Protein AF-A0A0C3SWS6-F1 (afdb_monomer_lite)

pLDDT: mean 71.61, std 13.8, range [44.34, 96.5]

Structure (mmCIF, N/CA/C/O backbone):
data_AF-A0A0C3SWS6-F1
#
_entry.id   AF-A0A0C3SWS6-F1
#
loop_
_atom_site.group_PDB
_atom_site.id
_atom_site.type_symbol
_atom_site.label_atom_id
_atom_site.label_alt_id
_atom_site.label_comp_id
_atom_site.label_asym_id
_atom_site.label_entity_id
_atom_site.label_seq_id
_atom_site.pdbx_PDB_ins_code
_atom_site.Cartn_x
_atom_site.Cartn_y
_atom_site.Cartn_z
_atom_site.occupancy
_atom_site.B_iso_or_equiv
_atom_site.auth_seq_id
_atom_site.auth_comp_id
_atom_site.auth_asym_id
_atom_site.auth_atom_id
_atom_site.pdbx_PDB_model_num
ATOM 1 N N . MET A 1 1 ? 19.790 -3.790 1.249 1.00 47.16 1 MET A N 1
ATOM 2 C CA . MET A 1 1 ? 19.510 -3.148 -0.059 1.00 47.16 1 MET A CA 1
ATOM 3 C C . MET A 1 1 ? 18.323 -3.851 -0.697 1.00 47.16 1 MET A C 1
ATOM 5 O O . MET A 1 1 ? 18.235 -5.062 -0.539 1.00 47.16 1 MET A O 1
ATOM 9 N N . ASN A 1 2 ? 17.445 -3.118 -1.391 1.00 58.53 2 ASN A N 1
ATOM 10 C CA . ASN A 1 2 ? 16.195 -3.597 -2.015 1.00 58.53 2 ASN A CA 1
ATOM 11 C C . ASN A 1 2 ? 16.441 -4.574 -3.185 1.00 58.53 2 ASN A C 1
ATOM 13 O O . ASN A 1 2 ? 16.205 -4.248 -4.344 1.00 58.53 2 ASN A O 1
ATOM 17 N N . GLY A 1 3 ? 17.009 -5.748 -2.903 1.00 70.19 3 GLY A N 1
ATOM 18 C CA . GLY A 1 3 ? 17.176 -6.843 -3.864 1.00 70.19 3 GLY A CA 1
ATOM 19 C C . GLY A 1 3 ? 18.039 -6.551 -5.100 1.00 70.19 3 GLY A C 1
ATOM 20 O O . GLY A 1 3 ? 18.010 -7.343 -6.031 1.00 70.19 3 GLY A O 1
ATOM 21 N N . GLY A 1 4 ? 18.777 -5.435 -5.148 1.00 80.56 4 GLY A N 1
ATOM 22 C CA . GLY A 1 4 ? 19.609 -5.058 -6.302 1.00 80.56 4 GLY A CA 1
ATOM 23 C C . GLY A 1 4 ? 18.852 -4.430 -7.481 1.00 80.56 4 GLY A C 1
ATOM 24 O O . GLY A 1 4 ? 19.412 -4.322 -8.567 1.00 80.56 4 GLY A O 1
ATOM 25 N N . TRP A 1 5 ? 17.601 -4.011 -7.286 1.00 77.88 5 TRP A N 1
ATOM 26 C CA . TRP A 1 5 ? 16.803 -3.367 -8.332 1.00 77.88 5 TRP A CA 1
ATOM 27 C C . TRP A 1 5 ? 17.186 -1.878 -8.498 1.00 77.88 5 TRP A C 1
ATOM 29 O O . TRP A 1 5 ? 17.534 -1.236 -7.499 1.00 77.88 5 TRP A O 1
ATOM 39 N N . PRO A 1 6 ? 17.104 -1.304 -9.720 1.00 82.38 6 PRO A N 1
ATOM 40 C CA . PRO A 1 6 ? 17.271 0.138 -9.960 1.00 82.38 6 PRO A CA 1
ATOM 41 C C . PRO A 1 6 ? 16.331 0.977 -9.081 1.00 82.38 6 PRO A C 1
ATOM 43 O O . PRO A 1 6 ? 15.319 0.433 -8.656 1.00 82.38 6 PRO A O 1
ATOM 46 N N . PRO A 1 7 ? 16.595 2.270 -8.810 1.00 83.06 7 PRO A N 1
ATOM 47 C CA . PRO A 1 7 ? 15.723 3.096 -7.969 1.00 83.06 7 PRO A CA 1
ATOM 48 C C . PRO A 1 7 ? 14.247 2.996 -8.380 1.00 83.06 7 PRO A C 1
ATOM 50 O O . PRO A 1 7 ? 13.897 3.274 -9.524 1.00 83.06 7 PRO A O 1
ATOM 53 N N . HIS A 1 8 ? 13.397 2.563 -7.450 1.00 77.81 8 HIS A N 1
ATOM 54 C CA . HIS A 1 8 ? 11.975 2.310 -7.675 1.00 77.81 8 HIS A CA 1
ATOM 55 C C . HIS A 1 8 ? 11.169 2.658 -6.419 1.00 77.81 8 HIS A C 1
ATOM 57 O O . HIS A 1 8 ? 11.698 2.639 -5.304 1.00 77.81 8 HIS A O 1
ATOM 63 N N . LEU A 1 9 ? 9.891 2.978 -6.615 1.00 75.38 9 LEU A N 1
ATOM 64 C CA . LEU A 1 9 ? 8.946 3.320 -5.556 1.00 75.38 9 LEU A CA 1
ATOM 65 C C . LEU A 1 9 ? 8.080 2.103 -5.221 1.00 75.38 9 LEU A C 1
ATOM 67 O O . LEU A 1 9 ? 7.505 1.488 -6.116 1.00 75.38 9 LEU A O 1
ATOM 71 N N . HIS A 1 10 ? 7.956 1.798 -3.930 1.00 77.31 10 HIS A N 1
ATOM 72 C CA . HIS A 1 10 ? 6.922 0.905 -3.410 1.00 77.31 10 HIS A CA 1
ATOM 73 C C . HIS A 1 10 ? 5.848 1.757 -2.753 1.00 77.31 10 HIS A C 1
ATOM 75 O O . HIS A 1 10 ? 6.159 2.583 -1.898 1.00 77.31 10 HIS A O 1
ATOM 81 N N . PHE A 1 11 ? 4.597 1.548 -3.135 1.00 75.38 11 PHE A N 1
ATOM 82 C CA . PHE A 1 1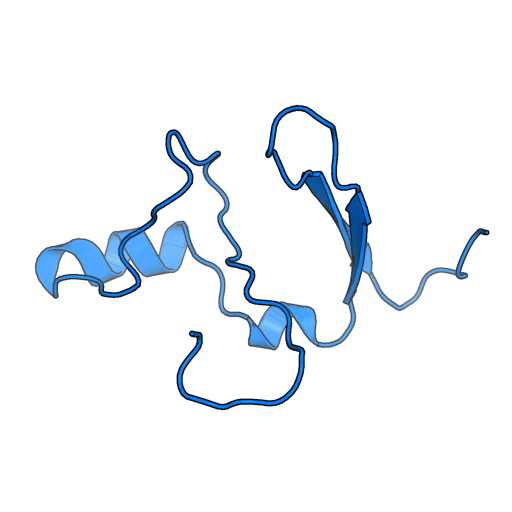1 ? 3.451 2.128 -2.451 1.00 75.38 11 PHE A CA 1
ATOM 83 C C . PHE A 1 11 ? 2.334 1.092 -2.387 1.00 75.38 11 PHE A C 1
ATOM 85 O O . PHE A 1 11 ? 2.265 0.181 -3.212 1.00 75.38 11 PHE A O 1
ATOM 92 N N . GLN A 1 12 ? 1.470 1.233 -1.390 1.00 76.88 12 GLN A N 1
ATOM 93 C CA . GLN A 1 12 ? 0.318 0.367 -1.192 1.00 76.88 12 GLN A CA 1
ATOM 94 C C . GLN A 1 12 ? -0.942 1.223 -1.151 1.00 76.88 12 GLN A C 1
ATOM 96 O O . GLN A 1 12 ? -0.973 2.265 -0.498 1.00 76.88 12 GLN A O 1
ATOM 101 N N . LEU A 1 13 ? -1.987 0.763 -1.831 1.00 79.88 13 LEU A N 1
ATOM 102 C CA . LEU A 1 13 ? -3.299 1.393 -1.800 1.00 79.88 13 LEU A CA 1
ATOM 103 C C . LEU A 1 13 ? -4.106 0.801 -0.652 1.00 79.88 13 LEU A C 1
ATOM 105 O O . LEU A 1 13 ? -4.235 -0.415 -0.550 1.00 79.88 13 LEU A O 1
ATOM 109 N N . SER A 1 14 ? -4.649 1.659 0.203 1.00 82.75 14 SER A N 1
ATOM 110 C CA . SER A 1 14 ? -5.487 1.259 1.328 1.00 82.75 14 SER A CA 1
ATOM 111 C C . SER A 1 14 ? -6.600 2.279 1.525 1.00 82.75 14 SER A C 1
ATOM 113 O O . SER A 1 14 ? -6.363 3.483 1.454 1.00 82.75 14 SER A O 1
ATOM 115 N N . LEU A 1 15 ? -7.807 1.796 1.807 1.00 84.62 15 LEU A N 1
ATOM 116 C CA . LEU A 1 15 ? -8.932 2.622 2.254 1.00 84.62 15 LEU A CA 1
ATOM 117 C C . LEU A 1 15 ? -8.886 2.905 3.763 1.00 84.62 15 LEU A C 1
ATOM 119 O O . LEU A 1 15 ? -9.650 3.728 4.264 1.00 84.62 15 LEU A O 1
ATOM 123 N N . GLN A 1 16 ? -7.990 2.238 4.491 1.00 84.06 16 GLN A N 1
ATOM 124 C CA . GLN A 1 16 ? -7.739 2.469 5.908 1.00 84.06 16 GLN A CA 1
ATOM 125 C C . GLN A 1 16 ? -6.388 3.160 6.101 1.00 84.06 16 GLN A C 1
ATOM 127 O O . GLN A 1 16 ? -5.383 2.753 5.513 1.00 84.06 16 GLN A O 1
ATOM 132 N N . GLN A 1 17 ? -6.355 4.178 6.964 1.00 82.00 17 GLN A N 1
ATOM 133 C CA . GLN A 1 17 ? -5.106 4.835 7.333 1.00 82.00 17 GLN A CA 1
ATOM 134 C C . GLN A 1 17 ? -4.171 3.836 8.041 1.00 82.00 17 GLN A C 1
ATOM 136 O O . GLN A 1 17 ? -4.599 3.188 9.003 1.00 82.00 17 GLN A O 1
ATOM 141 N N . PRO A 1 18 ? -2.907 3.705 7.601 1.00 76.50 18 PRO A N 1
ATOM 142 C CA . PRO A 1 18 ? -1.953 2.822 8.252 1.00 76.50 18 PRO A CA 1
ATOM 143 C C . PRO A 1 18 ? -1.582 3.364 9.636 1.00 76.50 18 PRO A C 1
ATOM 145 O O . PRO A 1 18 ? -1.360 4.560 9.820 1.00 76.50 18 PRO A O 1
ATOM 148 N N . THR A 1 19 ? -1.483 2.471 10.618 1.00 80.69 19 THR A N 1
ATOM 149 C CA . THR A 1 19 ? -1.031 2.806 11.980 1.00 80.69 19 THR A CA 1
ATOM 150 C C . THR A 1 19 ? 0.482 2.648 12.155 1.00 80.69 19 THR A C 1
ATOM 152 O O . THR A 1 19 ? 1.038 3.098 13.154 1.00 80.69 19 THR A O 1
ATOM 155 N N . THR A 1 20 ? 1.152 2.016 11.188 1.00 77.25 20 THR A N 1
ATOM 156 C CA . THR A 1 20 ? 2.600 1.778 11.149 1.00 77.25 20 THR A CA 1
ATOM 157 C C . THR A 1 20 ? 3.115 1.842 9.707 1.00 77.25 20 THR A C 1
ATOM 159 O O . THR A 1 20 ? 2.338 1.728 8.762 1.00 77.25 20 THR A O 1
ATOM 162 N N . HIS A 1 21 ? 4.425 2.025 9.541 1.00 71.06 21 HIS A N 1
ATOM 163 C CA . HIS A 1 21 ? 5.108 2.098 8.245 1.00 71.06 21 HIS A CA 1
ATOM 164 C C . HIS A 1 21 ? 5.294 0.721 7.589 1.00 71.06 21 HIS A C 1
ATOM 166 O O . HIS A 1 21 ? 5.333 0.633 6.364 1.00 71.06 21 HIS A O 1
ATOM 172 N N . ASP A 1 22 ? 5.352 -0.347 8.388 1.00 70.19 22 ASP A N 1
ATOM 173 C CA . ASP A 1 22 ? 5.475 -1.721 7.901 1.00 70.19 22 ASP A CA 1
ATOM 174 C C . ASP A 1 22 ? 4.108 -2.400 7.858 1.00 70.19 22 ASP A C 1
ATOM 176 O O . ASP A 1 22 ? 3.579 -2.848 8.879 1.00 70.19 22 ASP A O 1
ATOM 180 N N . MET A 1 23 ? 3.536 -2.512 6.661 1.00 69.12 23 MET A N 1
ATOM 181 C CA . MET A 1 23 ? 2.359 -3.345 6.444 1.00 69.12 23 MET A CA 1
ATOM 182 C C . MET A 1 23 ? 2.750 -4.726 5.906 1.00 69.12 23 MET A C 1
ATOM 184 O O . MET A 1 23 ? 3.604 -4.826 5.022 1.00 69.12 23 MET A O 1
ATOM 188 N N . PRO A 1 24 ? 2.140 -5.814 6.414 1.00 69.00 24 PRO A N 1
ATOM 189 C CA . PRO A 1 24 ? 2.415 -7.148 5.909 1.00 69.00 24 PRO A CA 1
ATOM 190 C C . PRO A 1 24 ? 1.904 -7.275 4.471 1.00 69.00 24 PRO A C 1
ATOM 192 O O . PRO A 1 24 ? 0.704 -7.232 4.224 1.00 69.00 24 PRO A O 1
ATOM 195 N N . GLY A 1 25 ? 2.812 -7.498 3.520 1.00 70.00 25 GLY A N 1
ATOM 196 C CA . GLY A 1 25 ? 2.475 -7.705 2.104 1.00 70.00 25 GLY A CA 1
ATOM 197 C C . GLY A 1 25 ? 1.826 -9.062 1.782 1.00 70.00 25 GLY A C 1
ATOM 198 O O . GLY A 1 25 ? 1.759 -9.443 0.618 1.00 70.00 25 GLY A O 1
ATOM 199 N N . VAL A 1 26 ? 1.397 -9.828 2.792 1.00 83.25 26 VAL A N 1
ATOM 200 C CA . VAL A 1 26 ? 0.793 -11.162 2.646 1.00 83.25 26 VAL A CA 1
ATOM 201 C C . VAL A 1 26 ? -0.477 -11.237 3.486 1.00 83.25 26 VAL A C 1
ATOM 203 O O . VAL A 1 26 ? -0.448 -10.974 4.687 1.00 83.25 26 VAL A O 1
ATOM 206 N N . VAL A 1 27 ? -1.576 -11.662 2.862 1.00 87.00 27 VAL A N 1
ATOM 207 C CA . VAL A 1 27 ? -2.875 -11.877 3.513 1.00 87.00 27 VAL A CA 1
ATOM 208 C C . VAL A 1 27 ? -3.095 -13.360 3.825 1.00 87.00 27 VAL A C 1
ATOM 210 O O . VAL A 1 27 ? -2.829 -14.235 2.996 1.00 87.00 27 VAL A O 1
ATOM 213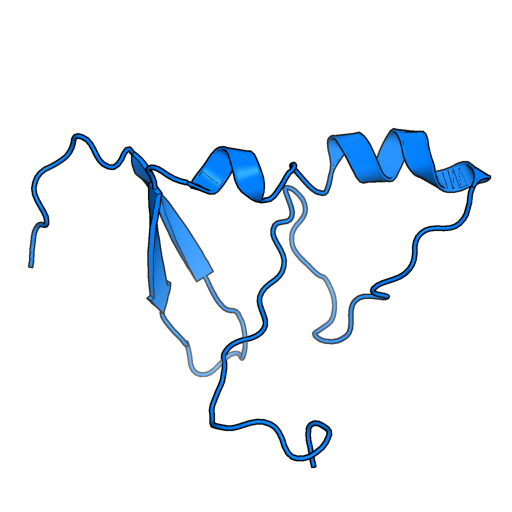 N N . ALA A 1 28 ? -3.594 -13.675 5.023 1.00 92.56 28 ALA A N 1
ATOM 214 C CA . ALA A 1 28 ? -4.005 -15.037 5.355 1.00 92.56 28 ALA A CA 1
ATOM 215 C C . ALA A 1 28 ? -5.356 -15.372 4.705 1.00 92.56 28 ALA A C 1
ATOM 217 O O . ALA A 1 28 ? -6.225 -14.518 4.574 1.00 92.56 28 ALA A O 1
ATOM 218 N N . LYS A 1 29 ? -5.591 -16.648 4.364 1.00 94.19 29 LYS A N 1
ATOM 219 C CA . LYS A 1 29 ? -6.831 -17.080 3.680 1.00 94.19 29 LYS A CA 1
ATOM 220 C C . LYS A 1 29 ? -8.120 -16.637 4.379 1.00 94.19 29 LYS A C 1
ATOM 222 O O . LYS A 1 29 ? -9.082 -16.300 3.705 1.00 94.19 29 LYS A O 1
ATOM 227 N N . LYS A 1 30 ? -8.136 -16.654 5.714 1.00 96.50 30 LYS A N 1
ATOM 228 C CA . LYS A 1 30 ? -9.299 -16.254 6.523 1.00 96.50 30 LYS A CA 1
ATOM 229 C C . LYS A 1 30 ? -9.620 -14.754 6.439 1.00 96.50 30 LYS A C 1
ATOM 231 O O . LYS A 1 30 ? -10.763 -14.386 6.667 1.00 96.50 30 LYS A O 1
ATOM 236 N N . ASP A 1 31 ? -8.636 -13.932 6.082 1.00 93.44 31 ASP A N 1
ATOM 237 C CA . ASP A 1 31 ? -8.735 -12.469 6.059 1.00 93.44 31 ASP A CA 1
ATOM 238 C C . ASP A 1 31 ? -8.880 -11.941 4.614 1.00 93.44 31 ASP A C 1
ATOM 240 O O . ASP A 1 31 ? -8.959 -10.738 4.379 1.00 93.44 31 ASP A O 1
ATOM 244 N N . HIS A 1 32 ? -8.931 -12.840 3.622 1.00 91.12 32 HIS A N 1
ATOM 245 C CA . HIS A 1 32 ? -8.974 -12.507 2.196 1.00 91.12 32 HIS A CA 1
ATOM 246 C C . HIS A 1 32 ? -10.166 -11.611 1.825 1.00 91.12 32 HIS A C 1
ATOM 248 O O . HIS A 1 32 ? -9.999 -10.607 1.135 1.00 91.12 32 HIS A O 1
ATOM 254 N N . ASP A 1 33 ? -11.361 -11.931 2.323 1.00 94.19 33 ASP A N 1
ATOM 255 C CA . ASP A 1 33 ? -12.579 -11.180 1.996 1.00 94.19 33 ASP A CA 1
ATOM 256 C C . ASP A 1 33 ? -12.602 -9.778 2.615 1.00 94.19 33 ASP A C 1
ATOM 258 O O . ASP A 1 33 ? -13.304 -8.893 2.125 1.00 94.19 33 ASP A O 1
ATOM 262 N N . GLU A 1 34 ? -11.883 -9.572 3.717 1.00 92.31 34 GLU A N 1
ATOM 263 C CA . GLU A 1 34 ? -11.684 -8.250 4.310 1.00 92.31 34 GLU A CA 1
ATOM 264 C C . GLU A 1 34 ? -10.620 -7.475 3.532 1.00 92.31 34 GLU A C 1
ATOM 266 O O . GLU A 1 34 ? -10.838 -6.319 3.171 1.00 92.31 34 GLU A O 1
ATOM 271 N N . ALA A 1 35 ? -9.514 -8.133 3.179 1.00 89.69 35 ALA A N 1
ATOM 272 C CA . ALA A 1 35 ? -8.444 -7.523 2.405 1.00 89.69 35 ALA A CA 1
ATOM 273 C C . ALA A 1 35 ? -8.929 -6.996 1.047 1.00 89.69 35 ALA A C 1
ATOM 275 O O . ALA A 1 35 ? -8.606 -5.867 0.698 1.00 89.69 35 ALA A O 1
ATOM 276 N N . LEU A 1 36 ? -9.779 -7.739 0.329 1.00 88.75 36 LEU A N 1
ATOM 277 C CA . LEU A 1 36 ? -10.375 -7.269 -0.930 1.00 88.75 36 LEU A CA 1
ATOM 278 C C . LEU A 1 36 ? -11.212 -5.989 -0.780 1.00 88.75 36 LEU A C 1
ATOM 280 O O . LEU A 1 36 ? -11.394 -5.255 -1.748 1.00 88.75 36 LEU A O 1
ATOM 284 N N . ARG A 1 37 ? -11.750 -5.720 0.416 1.00 90.00 37 ARG A N 1
ATOM 285 C CA . ARG A 1 37 ? -12.526 -4.503 0.687 1.00 90.00 37 ARG A CA 1
ATOM 286 C C . ARG A 1 37 ? -11.643 -3.322 1.058 1.00 90.00 37 ARG A C 1
ATOM 288 O O . ARG A 1 37 ? -12.034 -2.196 0.785 1.00 90.00 37 ARG A O 1
ATOM 295 N N . LEU A 1 38 ? -10.506 -3.566 1.704 1.00 88.25 38 LEU A N 1
ATOM 296 C CA . LEU A 1 38 ? -9.624 -2.516 2.222 1.00 88.25 38 LEU A CA 1
ATOM 297 C C . LEU A 1 38 ? -8.499 -2.144 1.253 1.00 88.25 38 LEU A C 1
ATOM 299 O O . LEU A 1 38 ? -8.093 -0.983 1.226 1.00 88.25 38 LEU A O 1
ATOM 303 N N . PHE A 1 39 ? -8.020 -3.100 0.457 1.00 87.19 39 PHE A N 1
ATOM 304 C CA . PHE A 1 39 ? -6.898 -2.945 -0.467 1.00 87.19 39 PHE A CA 1
ATOM 305 C C . PHE A 1 39 ? -7.416 -3.085 -1.903 1.00 87.19 39 PHE A C 1
ATOM 307 O O . PHE A 1 39 ? -7.538 -4.205 -2.406 1.00 87.19 39 PHE A O 1
ATOM 314 N N . PRO A 1 40 ? -7.800 -1.968 -2.548 1.00 82.62 40 PRO A N 1
ATOM 315 C CA . PRO A 1 40 ? -8.372 -2.001 -3.887 1.00 82.62 40 PRO A CA 1
ATOM 316 C C . PRO A 1 40 ? -7.369 -2.549 -4.909 1.00 82.62 40 PRO A C 1
ATOM 318 O O . PRO A 1 40 ? -6.158 -2.375 -4.758 1.00 82.62 40 PRO A O 1
ATOM 321 N N . ASP A 1 41 ? -7.889 -3.188 -5.962 1.00 82.94 41 ASP A N 1
ATOM 322 C CA . ASP A 1 41 ? -7.078 -3.714 -7.062 1.00 82.94 41 ASP A CA 1
ATOM 323 C C . ASP A 1 41 ? -6.260 -2.571 -7.695 1.00 82.94 41 ASP A C 1
ATOM 325 O O . ASP A 1 41 ? -6.851 -1.594 -8.171 1.00 82.94 41 ASP A O 1
ATOM 329 N N . PRO A 1 42 ? -4.917 -2.659 -7.707 1.00 75.19 42 PRO A N 1
ATOM 330 C CA . PRO A 1 42 ? -4.066 -1.605 -8.246 1.00 75.19 42 PRO A CA 1
ATOM 331 C C . PRO A 1 42 ? -4.308 -1.329 -9.738 1.00 75.19 42 PRO A C 1
ATOM 333 O O . PRO A 1 42 ? -4.028 -0.221 -10.189 1.00 75.19 42 PRO A O 1
ATOM 336 N N . GLN A 1 43 ? -4.883 -2.273 -10.493 1.00 77.44 43 GLN A N 1
ATOM 337 C CA . GLN A 1 43 ? -5.267 -2.063 -11.898 1.00 77.44 43 GLN A CA 1
ATOM 338 C C . GLN A 1 43 ? -6.406 -1.042 -12.055 1.00 77.44 43 GLN A C 1
ATOM 340 O O . GLN A 1 43 ? -6.570 -0.432 -13.107 1.00 77.44 43 GLN A O 1
ATOM 345 N N . LEU A 1 44 ? -7.176 -0.764 -10.998 1.00 70.50 44 LEU A N 1
ATOM 346 C CA . LEU A 1 44 ? -8.214 0.274 -11.037 1.00 70.50 44 LEU A CA 1
ATOM 347 C C . LEU A 1 44 ? -7.637 1.701 -11.074 1.00 70.50 44 LEU A C 1
ATOM 349 O O . LEU A 1 44 ? -8.386 2.660 -11.272 1.00 70.50 44 LEU A O 1
ATOM 353 N N . VAL A 1 45 ? -6.320 1.846 -10.898 1.00 66.69 45 VAL A N 1
ATOM 354 C CA . VAL A 1 45 ? -5.597 3.127 -10.865 1.00 66.69 45 VAL A CA 1
ATOM 355 C C . VAL A 1 45 ? -4.959 3.470 -12.222 1.00 66.69 45 VAL A C 1
ATOM 357 O O . VAL A 1 45 ? -4.359 4.528 -12.365 1.00 66.69 45 VAL A O 1
ATOM 360 N N . GLU A 1 46 ? -5.133 2.639 -13.257 1.00 62.25 46 GLU A N 1
ATOM 361 C CA . GLU A 1 46 ? -4.473 2.790 -14.570 1.00 62.25 46 GLU A CA 1
ATOM 362 C C . GLU A 1 46 ? -4.669 4.161 -15.246 1.00 62.25 46 GLU A C 1
ATOM 364 O O . GLU A 1 46 ? -3.766 4.638 -15.929 1.00 62.25 46 GLU A O 1
ATOM 369 N N . ASN A 1 47 ? -5.803 4.825 -15.004 1.00 60.47 47 AS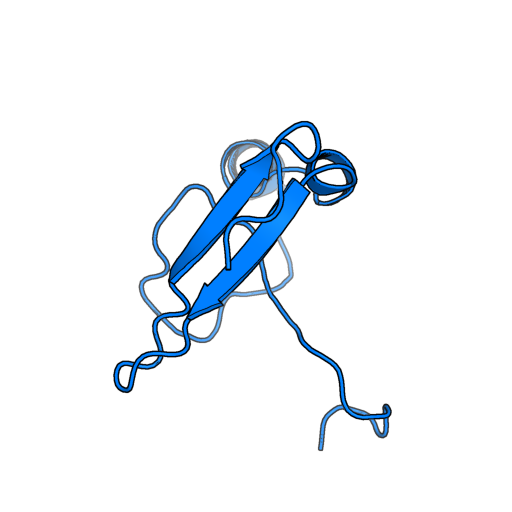N A N 1
ATOM 370 C CA . ASN A 1 47 ? -6.107 6.163 -15.524 1.00 60.47 47 ASN A CA 1
ATOM 371 C C . ASN A 1 47 ? -6.134 7.236 -14.428 1.00 60.47 47 ASN A C 1
ATOM 373 O O . ASN A 1 47 ? -6.928 8.167 -14.518 1.00 60.47 47 ASN A O 1
ATOM 377 N N . TRP A 1 48 ? -5.345 7.105 -13.362 1.00 65.38 48 TRP A N 1
ATOM 378 C CA . TRP A 1 48 ? -5.312 8.094 -12.286 1.00 65.38 48 TRP A CA 1
ATOM 379 C C . TRP A 1 48 ? -3.932 8.735 -12.163 1.00 65.38 48 TRP A C 1
ATOM 381 O O . TRP A 1 48 ? -2.905 8.062 -12.231 1.00 65.38 48 TRP A O 1
ATOM 391 N N . HIS A 1 49 ? -3.906 10.046 -11.926 1.00 66.50 49 HIS A N 1
ATOM 392 C CA . HIS A 1 49 ? -2.690 10.733 -11.499 1.00 66.50 49 HIS A CA 1
ATOM 393 C C . HIS A 1 49 ? -2.543 10.582 -9.982 1.00 66.50 49 HIS A C 1
ATOM 395 O O . HIS A 1 49 ? -3.494 10.850 -9.243 1.00 66.50 49 HIS A O 1
ATOM 401 N N . LEU A 1 50 ? -1.365 10.147 -9.527 1.00 68.38 50 LEU A N 1
ATOM 402 C CA . LEU A 1 50 ? -1.019 10.044 -8.111 1.00 68.38 50 LEU A CA 1
ATOM 403 C C . LEU A 1 50 ? -0.014 11.142 -7.755 1.00 68.38 50 LEU A C 1
ATOM 405 O O . LEU A 1 50 ? 1.173 11.020 -8.058 1.00 68.38 50 LEU A O 1
ATOM 409 N N . ASP A 1 51 ? -0.485 12.175 -7.060 1.00 62.94 51 ASP A N 1
ATOM 410 C CA . ASP A 1 51 ? 0.399 13.155 -6.431 1.00 62.94 51 ASP A CA 1
ATOM 411 C C . ASP A 1 51 ? 0.834 12.620 -5.070 1.00 62.94 51 ASP A C 1
ATOM 413 O O . ASP A 1 51 ? 0.009 12.443 -4.172 1.00 62.94 51 ASP A O 1
ATOM 417 N N . VAL A 1 52 ? 2.133 12.365 -4.917 1.00 62.62 52 VAL A N 1
ATOM 418 C CA . VAL A 1 52 ? 2.754 11.915 -3.666 1.00 62.62 52 VAL A CA 1
ATOM 419 C C . VAL A 1 52 ? 3.482 13.101 -3.043 1.00 62.62 52 VAL A C 1
ATOM 421 O O . VAL A 1 52 ? 4.544 13.496 -3.522 1.00 62.62 52 VAL A O 1
ATOM 424 N N . CYS A 1 53 ? 2.946 13.653 -1.953 1.00 51.72 53 CYS A N 1
ATOM 425 C CA . CYS A 1 53 ? 3.688 14.604 -1.131 1.00 51.72 53 CYS A CA 1
ATOM 426 C C . CYS A 1 53 ? 4.345 13.846 0.028 1.00 51.72 53 CYS A C 1
ATOM 428 O O . CYS A 1 53 ? 3.657 13.229 0.844 1.00 51.72 53 CYS A O 1
ATOM 430 N N . VAL A 1 54 ? 5.677 13.857 0.081 1.00 56.16 54 VAL A N 1
ATOM 431 C CA . VAL A 1 54 ? 6.431 13.303 1.211 1.00 56.16 54 VAL A CA 1
ATOM 432 C C . VAL A 1 54 ? 6.554 14.415 2.246 1.00 56.16 54 VAL A C 1
ATOM 434 O O . VAL A 1 54 ? 7.336 15.343 2.058 1.00 56.16 54 VAL A O 1
ATOM 437 N N . SER A 1 55 ? 5.742 14.357 3.301 1.00 52.34 55 SER A N 1
ATOM 438 C CA . SER A 1 55 ? 5.903 15.250 4.450 1.00 52.34 55 SER A CA 1
ATOM 439 C C . SER A 1 55 ? 6.974 14.711 5.401 1.00 52.34 55 SER A C 1
ATOM 441 O O . SER A 1 55 ? 7.266 13.511 5.421 1.00 52.34 55 SER A O 1
ATOM 443 N N . ASP A 1 56 ? 7.531 15.594 6.230 1.00 56.16 56 ASP A N 1
ATOM 444 C CA . ASP A 1 56 ? 8.553 15.258 7.232 1.00 56.16 56 ASP A CA 1
ATOM 445 C C . ASP A 1 56 ? 8.075 14.227 8.285 1.00 56.16 56 ASP A C 1
ATOM 447 O O . ASP A 1 56 ? 8.881 13.691 9.043 1.00 56.16 56 ASP A O 1
ATOM 451 N N . GLU A 1 57 ? 6.775 13.903 8.316 1.00 56.94 57 GLU A N 1
ATOM 452 C CA . GLU A 1 57 ? 6.157 12.948 9.247 1.00 56.94 57 GLU A CA 1
ATOM 453 C C . GLU A 1 57 ? 6.052 11.506 8.706 1.00 56.94 57 GLU A C 1
ATOM 455 O O . GLU A 1 57 ? 5.332 10.688 9.278 1.00 56.94 57 GLU A O 1
ATOM 460 N N . LEU A 1 58 ? 6.751 11.156 7.613 1.00 49.94 58 LEU A N 1
ATOM 461 C CA . LEU A 1 58 ? 6.735 9.810 6.992 1.00 49.94 58 LEU A CA 1
ATOM 462 C C . LEU A 1 58 ? 5.343 9.331 6.525 1.00 49.94 58 LEU A C 1
ATOM 464 O O . LEU A 1 58 ? 5.177 8.176 6.130 1.00 49.94 58 LEU A O 1
ATOM 468 N N . GLN A 1 59 ? 4.337 10.205 6.530 1.00 52.81 59 GLN A N 1
ATOM 469 C CA . GLN A 1 59 ? 3.008 9.927 5.997 1.00 52.81 59 GLN A CA 1
ATOM 470 C C . GLN A 1 59 ? 2.996 10.344 4.523 1.00 52.81 59 GLN A C 1
ATOM 472 O O . GLN A 1 59 ? 3.014 11.531 4.199 1.00 52.81 59 GLN A O 1
ATOM 477 N N . VAL A 1 60 ? 2.958 9.369 3.614 1.00 55.81 60 VAL A N 1
ATOM 478 C CA . VAL A 1 60 ? 2.680 9.644 2.202 1.00 55.81 60 VAL A CA 1
ATOM 479 C C . VAL A 1 60 ? 1.185 9.912 2.066 1.00 55.81 60 VAL A C 1
ATOM 481 O O . VAL A 1 60 ? 0.373 8.989 2.013 1.00 55.81 60 VAL A O 1
ATOM 484 N N . LEU A 1 61 ? 0.812 11.188 2.019 1.00 57.31 61 LEU A N 1
ATOM 485 C CA . LEU A 1 61 ? -0.527 11.593 1.608 1.00 57.31 61 LEU A CA 1
ATOM 486 C C . LEU A 1 61 ? -0.546 11.638 0.081 1.00 57.31 61 LEU A C 1
ATOM 488 O O . LEU A 1 61 ? -0.112 12.607 -0.540 1.00 57.31 61 LEU A O 1
ATOM 492 N N . GLY A 1 62 ? -1.008 10.537 -0.510 1.00 61.28 62 GLY A N 1
ATOM 493 C CA . GLY A 1 62 ? -1.276 10.436 -1.937 1.00 61.28 62 GLY A CA 1
ATOM 494 C C . GLY A 1 62 ? -2.669 10.969 -2.256 1.00 61.28 62 GLY A C 1
ATOM 495 O O . GLY A 1 62 ? -3.639 10.539 -1.629 1.00 61.28 62 GLY A O 1
ATOM 496 N N . ARG A 1 63 ? -2.804 11.875 -3.228 1.00 64.62 63 ARG A N 1
ATOM 497 C CA . ARG A 1 63 ? -4.118 12.207 -3.795 1.00 64.62 63 ARG A CA 1
ATOM 498 C C . ARG A 1 63 ? -4.221 11.609 -5.189 1.00 64.62 63 ARG A C 1
ATOM 500 O O . ARG A 1 63 ? -3.391 11.877 -6.050 1.00 64.62 63 ARG A O 1
ATOM 507 N N . LEU A 1 64 ? -5.241 10.777 -5.368 1.00 64.81 64 LEU A N 1
ATOM 508 C CA . LEU A 1 64 ? -5.582 10.160 -6.638 1.00 64.81 64 LEU A CA 1
ATOM 509 C C . LEU A 1 64 ? -6.606 11.045 -7.361 1.00 64.81 64 LEU A C 1
ATOM 511 O O . LEU A 1 64 ? -7.649 11.373 -6.790 1.00 64.81 64 LEU A O 1
ATOM 515 N N . TYR A 1 65 ? -6.324 11.410 -8.611 1.00 63.81 65 TYR A N 1
ATOM 516 C CA . TYR A 1 65 ? -7.235 12.172 -9.472 1.00 63.81 65 TYR A CA 1
ATOM 517 C C . TYR A 1 65 ? -7.605 11.369 -10.720 1.00 63.81 65 TYR A C 1
ATOM 519 O O . TYR A 1 65 ? -6.718 10.722 -11.277 1.00 63.81 65 TYR A O 1
ATOM 527 N N . PRO A 1 66 ? -8.854 11.446 -11.214 1.00 63.44 66 PRO A N 1
ATOM 528 C CA . PRO A 1 66 ? -9.198 10.927 -12.534 1.00 63.44 66 PRO A CA 1
ATOM 529 C C . PRO A 1 66 ? -8.305 11.565 -13.608 1.00 63.44 66 PRO A C 1
ATOM 531 O O . PRO A 1 66 ? -8.129 12.785 -13.634 1.00 63.44 66 PRO A O 1
ATOM 534 N N . GLY A 1 67 ? -7.749 10.747 -14.497 1.00 61.44 67 GLY A N 1
ATOM 535 C CA . GLY A 1 67 ? -6.810 11.140 -15.554 1.00 61.44 67 GLY A CA 1
ATOM 536 C C . GLY A 1 67 ? -7.405 12.031 -16.643 1.00 61.44 67 GLY A C 1
ATOM 537 O O . GLY A 1 67 ? -6.672 12.541 -17.483 1.00 61.44 67 GLY A O 1
ATOM 538 N N . ASP A 1 68 ? -8.715 12.269 -16.596 1.00 60.75 68 ASP A N 1
ATOM 539 C CA . ASP A 1 68 ? -9.452 13.089 -17.560 1.00 60.75 68 ASP A CA 1
ATOM 540 C C . ASP A 1 68 ? -9.367 14.600 -17.243 1.00 60.75 68 ASP A C 1
ATOM 542 O O . ASP A 1 68 ? -9.915 15.430 -17.973 1.00 60.75 68 ASP A O 1
ATOM 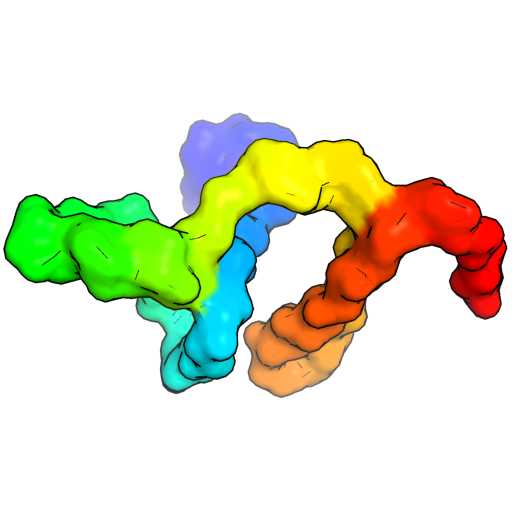546 N N . GLY A 1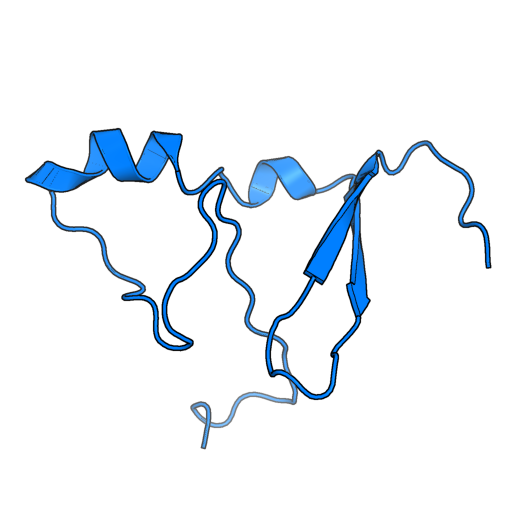 69 ? -8.718 14.975 -16.133 1.00 56.91 69 GLY A N 1
ATOM 547 C CA . GLY A 1 69 ? -8.533 16.363 -15.705 1.00 56.91 69 GLY A CA 1
ATOM 548 C C . GLY A 1 69 ? -7.226 16.986 -16.220 1.00 56.91 69 GLY A C 1
ATOM 549 O O . GLY A 1 69 ? -6.222 16.285 -16.349 1.00 56.91 69 GLY A O 1
ATOM 550 N N . PRO A 1 70 ? -7.190 18.306 -16.496 1.00 47.91 70 PRO A N 1
ATOM 551 C CA . PRO A 1 70 ? -5.946 18.977 -16.853 1.00 47.91 70 PRO A CA 1
ATOM 552 C C . PRO A 1 70 ? -4.945 18.871 -15.696 1.00 47.91 70 PRO A C 1
ATOM 554 O O . PRO A 1 70 ? -5.300 19.130 -14.546 1.00 47.91 70 PRO A O 1
ATOM 557 N N . PHE A 1 71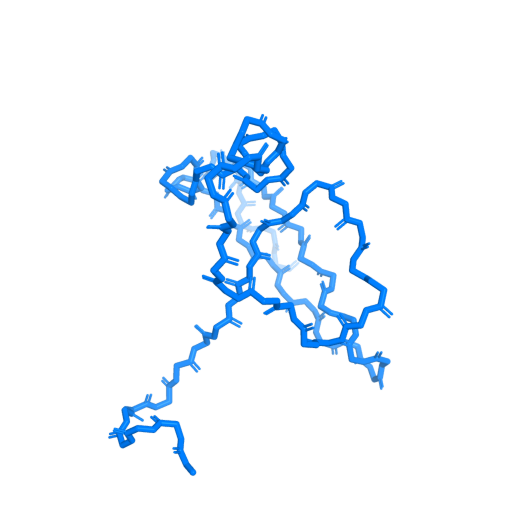 ? -3.694 18.525 -16.009 1.00 51.19 71 PHE A N 1
ATOM 558 C CA . PHE A 1 71 ? -2.572 18.654 -15.080 1.00 51.19 71 PHE A CA 1
ATOM 559 C C . PHE A 1 71 ? -2.454 20.134 -14.689 1.00 51.19 71 PHE A C 1
ATOM 561 O O . PHE A 1 71 ? -2.049 20.963 -15.508 1.00 51.19 71 PHE A O 1
ATOM 568 N N . LEU A 1 72 ? -2.903 20.485 -13.482 1.00 44.34 72 LEU A N 1
ATOM 569 C CA . LEU A 1 72 ? -2.735 21.829 -12.940 1.00 44.34 72 LEU A CA 1
ATOM 570 C C . LEU A 1 72 ? -1.375 21.871 -12.225 1.00 44.34 72 LEU A C 1
ATOM 572 O O . LEU A 1 72 ? -1.181 21.069 -11.312 1.00 44.34 72 LEU A O 1
ATOM 576 N N . PRO A 1 73 ? -0.440 22.731 -12.670 1.00 46.03 73 PRO A N 1
ATOM 577 C CA . PRO A 1 73 ? 0.884 22.856 -12.066 1.00 46.03 73 PRO A CA 1
ATOM 578 C C . PRO A 1 73 ? 0.843 23.448 -10.653 1.00 46.03 73 PRO A C 1
ATOM 580 O O . PRO A 1 73 ? -0.123 24.183 -10.332 1.00 46.03 73 PRO A O 1
#

Sequence (73 aa):
MNGGWPPHLHFQLSLQQPTTHDMPGVVAKKDHDEALRLFPDPQLVENWHLDVCVSDELQVLGRLYPGDGPFLP

Secondary structure (DSSP, 8-state):
--TTPPS-------SS--SSS---S---GGGHHHHHHHS--GGGGTTEEEEEEE-TTS-EEEEEEETTS----

Radius of gyration: 14.68 Å; chains: 1; bounding box: 32×40×30 Å

Foldseek 3Di:
DPPPDDDDDDDFQFPDDDPDPDDPPDDDPVCVVVCCVTGPDVVVLVQWDWDFDCDPVRDTPIDTDGNVDDPDD

Organism: Guillardia theta (strain CCMP2712) (NCBI:txid905079)